Protein AF-A0A1F6CA22-F1 (afdb_monomer_lite)

Secondary structure (DSSP, 8-state):
-PPPHHHHHHHHHTTSHHHHHHHHHHHHHHHHHHHHHHHHHHHHTT--HHHHHHHHHHHHHHHHHH--

Organism: Handelsmanbacteria sp. (strain RIFCSPLOWO2_12_FULL_64_10) (NCBI:txid1817868)

Foldseek 3Di:
DDDDPVRVVVVVQCVDVVSVVVVVVVVLVVVLVVLVVVLVVCVVVVPDPVVNVVSVVVSVVSVVVVVD

Radius of gyration: 16.66 Å; chains: 1; bounding box: 35×29×41 Å

Structure (mmCIF, N/CA/C/O backbone):
data_AF-A0A1F6CA22-F1
#
_entry.id   AF-A0A1F6CA22-F1
#
loop_
_atom_site.group_PDB
_atom_site.id
_atom_site.type_symbol
_atom_site.label_atom_id
_atom_site.label_alt_id
_atom_site.label_comp_id
_atom_site.label_asym_id
_atom_site.label_entity_id
_atom_site.label_seq_id
_atom_site.pdbx_PDB_ins_code
_atom_site.Cartn_x
_atom_site.Cartn_y
_atom_site.Cartn_z
_atom_site.occupancy
_atom_site.B_iso_or_equiv
_atom_site.auth_seq_id
_atom_site.auth_comp_id
_atom_site.auth_asym_id
_atom_site.auth_atom_id
_atom_site.pdbx_PDB_model_num
ATOM 1 N N . MET A 1 1 ? 13.123 21.942 -14.907 1.00 73.31 1 MET A N 1
ATOM 2 C CA . MET A 1 1 ? 14.209 21.292 -14.136 1.00 73.31 1 MET A CA 1
ATOM 3 C C . MET A 1 1 ? 14.835 20.211 -15.002 1.00 73.31 1 MET A C 1
ATOM 5 O O . MET A 1 1 ? 14.092 19.549 -15.714 1.00 73.31 1 MET A O 1
ATOM 9 N N . LYS A 1 2 ? 16.168 20.071 -15.005 1.00 79.88 2 LYS A N 1
ATOM 10 C CA . LYS A 1 2 ? 16.840 18.950 -15.686 1.00 79.88 2 LYS A CA 1
ATOM 11 C C . LYS A 1 2 ? 16.764 17.704 -14.789 1.00 79.88 2 LYS A C 1
ATOM 13 O O . LYS A 1 2 ? 16.940 17.874 -13.583 1.00 79.88 2 LYS A O 1
ATOM 18 N N . PRO A 1 3 ? 16.522 16.504 -15.343 1.00 79.00 3 PRO A N 1
ATOM 19 C CA . PRO A 1 3 ? 16.475 15.282 -14.553 1.00 79.00 3 PRO A CA 1
ATOM 20 C C . PRO A 1 3 ? 17.846 14.978 -13.946 1.00 79.00 3 PRO A C 1
ATOM 22 O O . PRO A 1 3 ? 18.887 15.150 -14.590 1.00 79.00 3 PRO A O 1
ATOM 25 N N . THR A 1 4 ? 17.836 14.520 -12.703 1.00 91.31 4 THR A N 1
ATOM 26 C CA . THR A 1 4 ? 19.010 14.053 -11.964 1.00 91.31 4 THR A CA 1
ATOM 27 C C . THR A 1 4 ? 19.625 12.816 -12.628 1.00 91.31 4 THR A C 1
ATOM 29 O O . THR A 1 4 ? 18.976 12.111 -13.404 1.00 91.31 4 THR A O 1
ATOM 32 N N . LEU A 1 5 ? 20.889 12.516 -12.311 1.00 87.12 5 LEU A N 1
ATOM 33 C CA . LEU A 1 5 ? 21.575 11.319 -12.821 1.00 87.12 5 LEU A CA 1
ATOM 34 C C . LEU A 1 5 ? 20.831 10.023 -12.459 1.00 87.12 5 LEU A C 1
ATOM 36 O O . LEU A 1 5 ? 20.774 9.099 -13.265 1.00 87.12 5 LEU A O 1
ATOM 40 N N . HIS A 1 6 ? 20.209 9.984 -11.279 1.00 86.44 6 HIS A N 1
ATOM 41 C CA . HIS A 1 6 ? 19.384 8.863 -10.839 1.00 86.44 6 HIS A CA 1
ATOM 42 C C . HIS A 1 6 ? 18.133 8.689 -11.715 1.00 86.44 6 HIS A C 1
ATOM 44 O O . HIS A 1 6 ? 17.833 7.580 -12.147 1.00 86.44 6 HIS A O 1
ATOM 50 N N . GLU A 1 7 ? 17.419 9.776 -12.019 1.00 85.50 7 GLU A N 1
ATOM 51 C CA . GLU A 1 7 ? 16.218 9.724 -12.865 1.00 85.50 7 GLU A CA 1
ATOM 52 C C . GLU A 1 7 ? 16.544 9.275 -14.291 1.00 85.50 7 GLU A C 1
ATOM 54 O O . GLU A 1 7 ? 15.803 8.487 -14.872 1.00 85.50 7 GLU A O 1
ATOM 59 N N . GLN A 1 8 ? 17.679 9.720 -14.837 1.00 88.50 8 GLN A N 1
ATOM 60 C CA . GLN A 1 8 ? 18.143 9.287 -16.157 1.00 88.50 8 GLN A CA 1
ATOM 61 C C . GLN A 1 8 ? 18.520 7.800 -16.174 1.00 88.50 8 GLN A C 1
ATOM 63 O O . GLN A 1 8 ? 18.219 7.098 -17.138 1.00 88.50 8 GLN A O 1
ATOM 68 N N . TYR A 1 9 ? 19.162 7.309 -15.112 1.00 88.19 9 TYR A N 1
ATOM 69 C CA . TYR A 1 9 ? 19.516 5.898 -14.976 1.00 88.19 9 TYR A CA 1
ATOM 70 C C . TYR A 1 9 ? 18.275 5.008 -14.858 1.00 88.19 9 TYR A C 1
ATOM 72 O O . TYR A 1 9 ? 18.137 4.041 -15.605 1.00 88.19 9 TYR A O 1
ATOM 80 N N . LEU A 1 10 ? 17.339 5.369 -13.977 1.00 87.62 10 LEU A N 1
ATOM 81 C CA . LEU A 1 10 ? 16.086 4.640 -13.810 1.00 87.62 10 LEU A CA 1
ATOM 82 C C . LEU A 1 10 ? 15.272 4.625 -15.110 1.00 87.62 10 LEU A C 1
ATOM 84 O O . LEU A 1 10 ? 14.753 3.578 -15.485 1.00 87.62 10 LEU A O 1
ATOM 88 N N . ALA A 1 11 ? 15.197 5.756 -15.820 1.00 87.75 11 ALA A N 1
ATOM 89 C CA . ALA A 1 11 ? 14.492 5.842 -17.096 1.00 87.75 11 ALA A CA 1
ATOM 90 C C . ALA A 1 11 ? 15.033 4.835 -18.120 1.00 87.75 11 ALA A C 1
ATOM 92 O O . ALA A 1 11 ? 14.240 4.142 -18.748 1.00 87.75 11 ALA A O 1
ATOM 93 N N . ARG A 1 12 ? 16.361 4.687 -18.214 1.00 89.50 12 ARG A N 1
ATOM 94 C CA . ARG A 1 12 ? 16.994 3.688 -19.090 1.00 89.50 12 ARG A CA 1
ATOM 95 C C . ARG A 1 12 ? 16.673 2.258 -18.67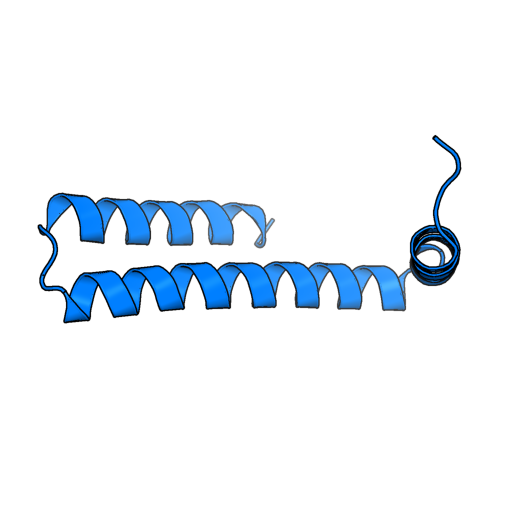2 1.00 89.50 12 ARG A C 1
ATOM 97 O O . ARG A 1 12 ? 16.411 1.423 -19.524 1.00 89.50 12 ARG A O 1
ATOM 104 N N . GLN A 1 13 ? 16.668 1.955 -17.374 1.00 86.81 13 GLN A N 1
ATOM 105 C CA . GLN A 1 13 ? 16.315 0.607 -16.913 1.00 86.81 13 GLN A CA 1
ATOM 106 C C . GLN A 1 13 ? 14.841 0.266 -17.175 1.00 86.81 13 GLN A C 1
ATOM 108 O O . GLN A 1 13 ? 14.516 -0.884 -17.445 1.00 86.81 13 GLN A O 1
ATOM 113 N N . LEU A 1 14 ? 13.946 1.256 -17.136 1.00 89.31 14 LEU A N 1
ATOM 114 C CA . LEU A 1 14 ? 12.520 1.074 -17.425 1.00 89.31 14 LEU A CA 1
ATOM 115 C C . LEU A 1 14 ? 12.210 0.834 -18.915 1.00 89.31 14 LEU A C 1
ATOM 117 O O . LEU A 1 14 ? 11.064 0.506 -19.235 1.00 89.31 14 LEU A O 1
ATOM 121 N N . GLU A 1 15 ? 13.192 0.987 -19.812 1.00 92.31 15 GLU A N 1
ATOM 122 C CA . GLU A 1 15 ? 13.071 0.588 -21.222 1.00 92.31 15 GLU A CA 1
ATOM 123 C C . GLU A 1 15 ? 13.021 -0.940 -21.373 1.00 92.31 15 GLU A C 1
ATOM 125 O O . GLU A 1 15 ? 12.350 -1.436 -22.278 1.00 92.31 15 GLU A O 1
ATOM 130 N N . ASP A 1 16 ? 13.660 -1.685 -20.463 1.00 94.06 16 ASP A N 1
ATOM 131 C CA . ASP A 1 16 ? 13.565 -3.143 -20.403 1.00 94.06 16 ASP A CA 1
ATOM 132 C C . ASP A 1 16 ? 12.184 -3.567 -19.853 1.00 94.06 16 ASP A C 1
ATOM 134 O O . ASP A 1 16 ? 11.849 -3.264 -18.698 1.00 94.06 16 ASP A O 1
ATOM 138 N N . PRO A 1 17 ? 11.360 -4.289 -20.642 1.00 91.50 17 PRO A N 1
ATOM 139 C CA . PRO A 1 17 ? 10.043 -4.744 -20.210 1.00 91.50 17 PRO A CA 1
ATOM 140 C C . PRO A 1 17 ? 10.067 -5.631 -18.959 1.00 91.50 17 PRO A C 1
ATOM 142 O O . PRO A 1 17 ? 9.146 -5.536 -18.142 1.00 91.50 17 PRO A O 1
ATOM 145 N N . GLU A 1 18 ? 11.090 -6.476 -18.796 1.00 90.94 18 GLU A N 1
ATOM 146 C CA . GLU A 1 18 ? 11.205 -7.394 -17.659 1.00 90.94 18 GLU A CA 1
ATOM 147 C C . GLU A 1 18 ? 11.544 -6.624 -16.382 1.00 90.94 18 GLU A C 1
ATOM 149 O O . GLU A 1 18 ? 10.868 -6.774 -15.356 1.00 90.94 18 GLU A O 1
ATOM 154 N N . PHE A 1 19 ? 12.542 -5.738 -16.457 1.00 91.94 19 PHE A N 1
ATOM 155 C CA . PHE A 1 19 ? 12.872 -4.839 -15.357 1.00 91.94 19 PHE A CA 1
ATOM 156 C C . PHE A 1 19 ? 11.672 -3.973 -14.976 1.00 91.94 19 PHE A C 1
ATOM 158 O O . PHE A 1 19 ? 11.332 -3.880 -13.797 1.00 91.94 19 PHE A O 1
ATOM 165 N N . ARG A 1 20 ? 10.979 -3.385 -15.957 1.00 91.56 20 ARG A N 1
ATOM 166 C CA . ARG A 1 20 ? 9.795 -2.550 -15.726 1.00 91.56 20 ARG A CA 1
ATOM 167 C C . ARG A 1 20 ? 8.694 -3.303 -14.982 1.00 91.56 20 ARG A C 1
ATOM 169 O O . ARG A 1 20 ? 8.119 -2.748 -14.046 1.00 91.56 20 ARG A O 1
ATOM 176 N N . ALA A 1 21 ? 8.414 -4.551 -15.358 1.00 89.69 21 ALA A N 1
ATOM 177 C CA . ALA A 1 21 ? 7.417 -5.377 -14.680 1.00 89.69 21 ALA A CA 1
ATOM 178 C C . ALA A 1 21 ? 7.821 -5.684 -13.227 1.00 89.69 21 ALA A C 1
ATOM 180 O O . ALA A 1 21 ? 7.024 -5.498 -12.305 1.00 89.69 21 ALA A O 1
ATOM 181 N N . ARG A 1 22 ? 9.079 -6.085 -13.001 1.00 90.94 22 ARG A N 1
ATOM 182 C CA . ARG A 1 22 ? 9.610 -6.348 -11.651 1.00 90.94 22 ARG A CA 1
ATOM 183 C C . ARG A 1 22 ? 9.621 -5.096 -10.782 1.00 90.94 22 ARG A C 1
ATOM 185 O O . ARG A 1 22 ? 9.250 -5.161 -9.615 1.00 90.94 22 ARG A O 1
ATOM 192 N N . TYR A 1 23 ? 10.017 -3.962 -11.350 1.00 92.12 23 TYR A N 1
ATOM 193 C CA . TYR A 1 23 ? 10.055 -2.677 -10.665 1.00 92.12 23 TYR A CA 1
ATOM 194 C C . TYR A 1 23 ? 8.652 -2.214 -10.266 1.00 92.12 23 TYR A C 1
ATOM 196 O O . TYR A 1 23 ? 8.448 -1.795 -9.127 1.00 92.12 23 TYR A O 1
ATOM 204 N N . ALA A 1 24 ? 7.672 -2.337 -11.167 1.00 90.19 24 ALA A N 1
ATOM 205 C CA . ALA A 1 24 ? 6.277 -2.045 -10.857 1.00 90.19 24 ALA A CA 1
ATOM 206 C C . ALA A 1 24 ? 5.779 -2.921 -9.698 1.00 90.19 24 ALA A C 1
ATOM 208 O O . ALA A 1 24 ? 5.274 -2.396 -8.709 1.00 90.19 24 ALA A O 1
ATOM 209 N N . LEU A 1 25 ? 6.015 -4.234 -9.761 1.00 90.88 25 LEU A N 1
ATOM 210 C CA . LEU A 1 25 ? 5.621 -5.160 -8.700 1.00 90.88 25 LEU A CA 1
ATOM 211 C C . LEU A 1 25 ? 6.302 -4.839 -7.358 1.00 90.88 25 LEU A C 1
ATOM 213 O O . LEU A 1 25 ? 5.643 -4.808 -6.320 1.00 90.88 25 LEU A O 1
ATOM 217 N N . ALA A 1 26 ? 7.607 -4.559 -7.368 1.00 92.25 26 ALA A N 1
ATOM 218 C CA . ALA A 1 26 ? 8.357 -4.186 -6.171 1.00 92.25 26 ALA A CA 1
ATOM 219 C C . ALA A 1 26 ? 7.836 -2.883 -5.548 1.00 92.25 26 ALA A C 1
ATOM 221 O O . ALA A 1 26 ? 7.723 -2.780 -4.327 1.00 92.25 26 ALA A O 1
ATOM 222 N N . ARG A 1 27 ? 7.472 -1.901 -6.380 1.00 92.81 27 ARG A N 1
ATOM 223 C CA . ARG A 1 27 ? 6.886 -0.635 -5.933 1.00 92.81 27 ARG A CA 1
ATOM 224 C C . ARG A 1 27 ? 5.519 -0.836 -5.282 1.00 92.81 27 ARG A C 1
ATOM 226 O O . ARG A 1 27 ? 5.267 -0.255 -4.227 1.00 92.81 27 ARG A O 1
ATOM 233 N N . GLU A 1 28 ? 4.657 -1.652 -5.883 1.00 93.75 28 GLU A N 1
ATOM 234 C CA . GLU A 1 28 ? 3.344 -1.972 -5.311 1.00 93.75 28 GLU A CA 1
ATOM 235 C C . GLU A 1 28 ? 3.483 -2.755 -3.998 1.00 93.75 28 GLU A C 1
ATOM 237 O O . GLU A 1 28 ? 2.807 -2.443 -3.017 1.00 93.75 28 GLU A O 1
ATOM 242 N N . LYS A 1 29 ? 4.429 -3.701 -3.931 1.00 92.94 29 LYS A N 1
ATOM 243 C CA . LYS A 1 29 ? 4.767 -4.413 -2.693 1.00 92.94 29 LYS A CA 1
ATOM 244 C C . LYS A 1 29 ? 5.180 -3.442 -1.582 1.00 92.94 29 LYS A C 1
ATOM 246 O O . LYS A 1 29 ? 4.571 -3.463 -0.517 1.00 92.94 29 LYS A O 1
ATOM 251 N N . ALA A 1 30 ? 6.157 -2.571 -1.840 1.00 94.56 30 ALA A N 1
ATOM 252 C CA . ALA A 1 30 ? 6.650 -1.619 -0.843 1.00 94.56 30 ALA A CA 1
ATOM 253 C C . ALA A 1 30 ? 5.531 -0.698 -0.330 1.00 94.56 30 ALA A C 1
ATOM 255 O O . ALA A 1 30 ? 5.437 -0.401 0.860 1.00 94.56 30 ALA A O 1
ATOM 256 N N . ARG A 1 31 ? 4.632 -0.275 -1.226 1.00 94.75 31 ARG A N 1
ATOM 257 C CA . ARG A 1 31 ? 3.481 0.548 -0.858 1.00 94.75 31 ARG A CA 1
ATOM 258 C C . ARG A 1 31 ? 2.490 -0.198 0.035 1.00 94.75 31 ARG A C 1
ATOM 260 O O . ARG A 1 31 ? 2.003 0.386 1.001 1.00 94.75 31 ARG A O 1
ATOM 267 N N . LEU A 1 32 ? 2.195 -1.463 -0.264 1.00 95.56 32 LEU A N 1
ATOM 268 C CA . LEU A 1 32 ? 1.341 -2.302 0.579 1.00 95.56 32 LEU A CA 1
ATOM 269 C C . LEU A 1 3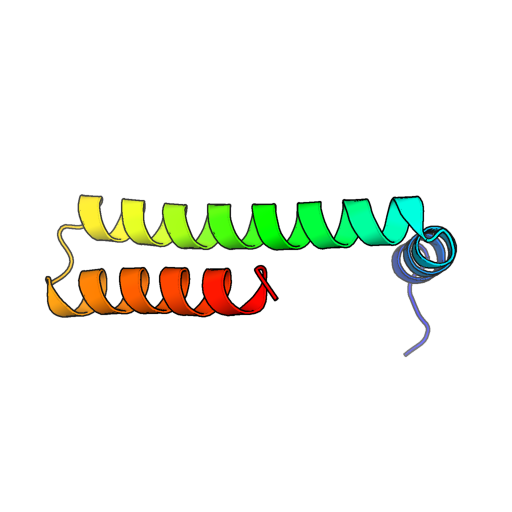2 ? 1.961 -2.546 1.956 1.00 95.56 32 LEU A C 1
ATOM 271 O O . LEU A 1 32 ? 1.249 -2.442 2.952 1.00 95.56 32 LEU A O 1
ATOM 275 N N . GLU A 1 33 ? 3.266 -2.810 2.021 1.00 97.00 33 GLU A N 1
ATOM 276 C CA . GLU A 1 33 ? 3.996 -2.977 3.284 1.00 97.00 33 GLU A CA 1
ATOM 277 C C . GLU A 1 33 ? 3.876 -1.726 4.161 1.00 97.00 33 GLU A C 1
ATOM 279 O O . GLU A 1 33 ? 3.508 -1.838 5.327 1.00 97.00 33 GLU A O 1
ATOM 284 N N . MET A 1 34 ? 4.053 -0.528 3.591 1.00 97.19 34 MET A N 1
ATOM 285 C CA . MET A 1 34 ? 3.844 0.727 4.325 1.00 97.19 34 MET A CA 1
ATOM 286 C C . MET A 1 34 ? 2.408 0.880 4.845 1.00 97.19 34 MET A C 1
ATOM 288 O O . MET A 1 34 ? 2.202 1.301 5.978 1.00 97.19 34 MET A O 1
ATOM 292 N N . MET A 1 35 ? 1.399 0.550 4.029 1.00 96.62 35 MET A N 1
ATOM 293 C CA . MET A 1 35 ? -0.006 0.666 4.442 1.00 96.62 35 MET A CA 1
ATOM 294 C C . MET A 1 35 ? -0.362 -0.314 5.566 1.00 96.62 35 MET A C 1
ATOM 296 O O . MET A 1 35 ? -1.145 0.031 6.450 1.00 96.62 35 MET A O 1
ATOM 300 N N . LEU A 1 36 ? 0.192 -1.528 5.521 1.00 97.50 36 LEU A N 1
ATOM 301 C CA . LEU A 1 36 ? 0.027 -2.528 6.574 1.00 97.50 36 LEU A CA 1
ATOM 302 C C . LEU A 1 36 ? 0.723 -2.099 7.862 1.00 97.50 36 LEU A C 1
ATOM 304 O O . LEU A 1 36 ? 0.149 -2.268 8.933 1.00 97.50 36 LEU A O 1
ATOM 308 N N . GLU A 1 37 ? 1.907 -1.503 7.754 1.00 98.06 37 GLU A N 1
ATOM 309 C CA . GLU A 1 37 ? 2.645 -1.001 8.908 1.00 98.06 37 GLU A CA 1
ATOM 310 C C . GLU A 1 37 ? 1.888 0.133 9.607 1.00 98.06 37 GLU A C 1
ATOM 312 O O . GLU A 1 37 ? 1.678 0.073 10.813 1.00 98.06 37 GLU A O 1
ATOM 317 N N . THR A 1 38 ? 1.334 1.088 8.855 1.00 96.88 38 THR A N 1
ATOM 318 C CA . THR A 1 38 ? 0.452 2.120 9.429 1.00 96.88 38 THR A CA 1
ATOM 319 C C . THR A 1 38 ? -0.770 1.514 10.126 1.00 96.88 38 THR A C 1
ATOM 321 O O . THR A 1 38 ? -1.162 1.964 11.201 1.00 96.88 38 THR A O 1
ATOM 324 N N . LEU A 1 39 ? -1.390 0.479 9.546 1.00 97.25 39 LEU A N 1
ATOM 325 C CA . LEU A 1 39 ? -2.504 -0.210 10.202 1.00 97.25 39 LEU A CA 1
ATOM 326 C C . LEU A 1 39 ? -2.049 -0.901 11.498 1.00 97.25 39 LEU A C 1
ATOM 328 O O . LEU A 1 39 ? -2.771 -0.840 12.491 1.00 97.25 39 LEU A O 1
ATOM 332 N N . ARG A 1 40 ? -0.869 -1.535 11.501 1.00 97.69 40 ARG A N 1
ATOM 333 C CA . ARG A 1 40 ? -0.269 -2.155 12.692 1.00 97.69 40 ARG A CA 1
ATOM 334 C C . ARG A 1 40 ? -0.067 -1.118 13.795 1.00 97.69 40 ARG A C 1
ATOM 336 O O . ARG A 1 40 ? -0.544 -1.333 14.905 1.00 97.69 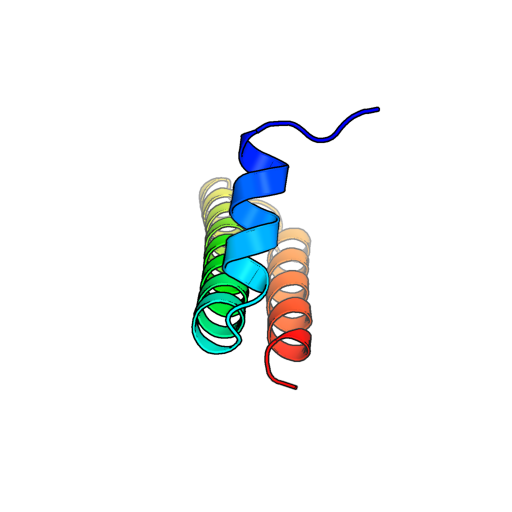40 ARG A O 1
ATOM 343 N N . GLU A 1 41 ? 0.541 0.020 13.471 1.00 97.75 41 GLU A N 1
ATOM 344 C CA . GLU A 1 41 ? 0.741 1.139 14.400 1.00 97.75 41 GLU A CA 1
ATOM 345 C C . GLU A 1 41 ? -0.592 1.641 14.973 1.00 97.75 41 GLU A C 1
ATOM 347 O O . GLU A 1 41 ? -0.730 1.805 16.184 1.00 97.75 41 GLU A O 1
ATOM 352 N N . HIS A 1 42 ? -1.621 1.813 14.137 1.00 97.31 42 HIS A N 1
ATOM 353 C CA . HIS A 1 42 ? -2.946 2.229 14.605 1.00 97.31 42 HIS A CA 1
ATOM 354 C C . HIS A 1 42 ? -3.621 1.194 15.523 1.00 97.31 42 HIS A C 1
ATOM 356 O O . HIS A 1 42 ? -4.359 1.575 16.436 1.00 97.31 42 HIS A O 1
ATOM 362 N N . ILE A 1 43 ? -3.383 -0.105 15.312 1.00 96.19 43 ILE A N 1
ATOM 363 C CA . ILE A 1 43 ? -3.865 -1.160 16.216 1.00 96.19 43 ILE A CA 1
ATOM 364 C C . ILE A 1 43 ? -3.142 -1.068 17.566 1.00 96.19 43 ILE A C 1
ATOM 366 O O . ILE A 1 43 ? -3.795 -1.107 18.608 1.00 96.19 43 ILE A O 1
ATOM 370 N N . GLU A 1 44 ? -1.817 -0.905 17.559 1.00 97.50 44 GLU A N 1
ATOM 371 C CA . GLU A 1 44 ? -0.999 -0.780 18.775 1.00 97.50 44 GLU A CA 1
ATOM 372 C C . GLU A 1 44 ? -1.353 0.471 19.585 1.00 97.50 44 GLU A C 1
ATOM 374 O O . GLU A 1 44 ? -1.441 0.418 20.811 1.00 97.50 44 GLU A O 1
ATOM 379 N N . MET A 1 45 ? -1.651 1.574 18.899 1.00 97.25 45 MET A N 1
ATOM 380 C CA . MET A 1 45 ? -2.121 2.822 19.504 1.00 97.25 45 MET A CA 1
ATOM 381 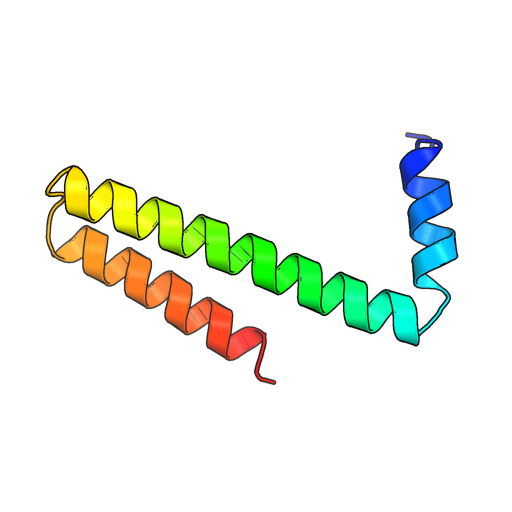C C . MET A 1 45 ? -3.590 2.781 19.954 1.00 97.25 45 MET A C 1
ATOM 383 O O . MET A 1 45 ? -4.091 3.781 20.466 1.00 97.25 45 MET A O 1
ATOM 387 N N . GLN A 1 46 ? -4.290 1.656 19.766 1.00 95.56 46 GLN A N 1
ATOM 388 C CA . GLN A 1 46 ? -5.707 1.488 20.106 1.00 95.56 46 GLN A CA 1
ATOM 389 C C . GLN A 1 46 ? -6.601 2.581 19.500 1.00 95.56 46 GLN A C 1
ATOM 391 O O . GLN A 1 46 ? -7.545 3.065 20.131 1.00 95.56 46 GLN A O 1
ATOM 396 N N . VAL A 1 47 ? -6.304 2.980 18.258 1.00 95.44 47 VAL A N 1
ATOM 397 C CA . VAL A 1 47 ? -7.116 3.958 17.530 1.00 95.44 47 VAL A CA 1
ATOM 398 C C . VAL A 1 47 ? -8.528 3.398 17.331 1.00 95.44 47 VAL A C 1
ATOM 400 O O . VAL A 1 47 ? -8.763 2.187 17.316 1.00 95.44 47 VAL A O 1
ATOM 403 N N . ASP A 1 48 ? -9.504 4.289 17.194 1.00 96.50 48 ASP A N 1
ATOM 404 C CA . ASP A 1 48 ? -10.903 3.917 17.091 1.00 96.50 48 ASP A CA 1
ATOM 405 C C . ASP A 1 48 ? -11.188 2.947 15.923 1.00 96.50 48 ASP A C 1
ATOM 407 O O . ASP A 1 48 ? -10.587 2.982 14.843 1.00 96.50 48 ASP A O 1
ATOM 411 N N . ARG A 1 49 ? -12.202 2.099 16.121 1.00 95.69 49 ARG A N 1
ATOM 412 C CA . ARG A 1 49 ? -12.613 1.080 15.147 1.00 95.69 49 ARG A CA 1
ATOM 413 C C . ARG A 1 49 ? -12.940 1.657 13.765 1.00 95.69 49 ARG A C 1
ATOM 415 O O . ARG A 1 49 ? -12.763 0.965 12.761 1.00 95.69 49 ARG A O 1
ATOM 422 N N . LYS A 1 50 ? -13.460 2.886 13.680 1.00 96.62 50 LYS A N 1
ATOM 423 C CA . LYS A 1 50 ? -13.829 3.504 12.398 1.00 96.62 50 LYS A CA 1
ATOM 424 C C . LYS A 1 50 ? -12.570 3.860 11.604 1.00 96.62 50 LYS A C 1
ATOM 426 O O . LYS A 1 50 ? -12.566 3.644 10.390 1.00 96.62 50 LYS A 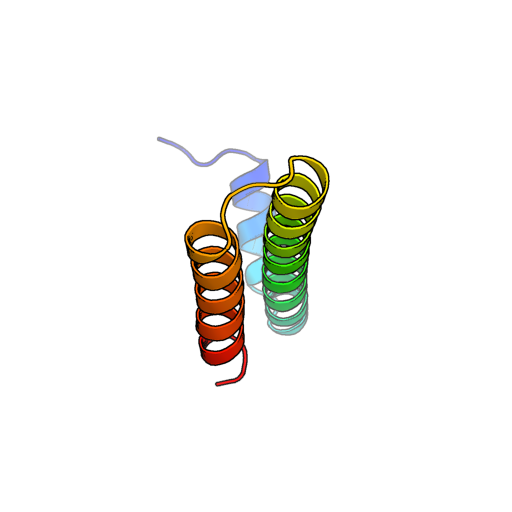O 1
ATOM 431 N N . THR A 1 51 ? -11.515 4.322 12.265 1.00 94.50 51 THR A N 1
ATOM 432 C CA . THR A 1 51 ? -10.208 4.573 11.646 1.00 94.50 51 THR A CA 1
ATOM 433 C C . THR A 1 51 ? -9.560 3.277 11.162 1.00 94.50 51 THR A C 1
ATOM 435 O O . THR A 1 51 ? -9.225 3.187 9.982 1.00 94.50 51 THR A O 1
ATOM 438 N N . LEU A 1 52 ? -9.539 2.220 11.982 1.00 96.50 52 LEU A N 1
ATOM 439 C CA . LEU A 1 52 ? -9.019 0.908 11.566 1.00 96.50 52 LEU A CA 1
ATOM 440 C C . LEU A 1 52 ? -9.739 0.357 10.322 1.00 96.50 52 LEU A C 1
ATOM 442 O O . LEU A 1 52 ? -9.113 -0.082 9.358 1.00 96.50 52 LEU A O 1
ATOM 446 N N . LEU A 1 53 ? -11.075 0.437 10.290 1.00 96.88 53 LEU A N 1
ATOM 447 C CA . LEU A 1 53 ? -11.860 0.026 9.120 1.00 96.88 53 LEU A CA 1
ATOM 448 C C . LEU A 1 53 ? -11.594 0.896 7.886 1.00 96.88 53 LEU A C 1
ATOM 450 O O . LEU A 1 53 ? -11.696 0.409 6.757 1.00 96.88 53 LEU A O 1
ATOM 454 N N . SER A 1 54 ? -11.287 2.179 8.076 1.00 96.69 54 SER A N 1
ATOM 455 C CA . SER A 1 54 ? -10.895 3.076 6.988 1.00 96.69 54 SER A CA 1
ATOM 456 C C . SER A 1 54 ? -9.579 2.626 6.356 1.00 96.69 54 SER A C 1
ATOM 458 O O . SER A 1 54 ? -9.496 2.535 5.131 1.00 96.69 54 SER A O 1
ATOM 460 N N . ASP A 1 55 ? -8.585 2.265 7.164 1.00 95.19 55 ASP A N 1
ATOM 461 C CA . ASP A 1 55 ? -7.286 1.805 6.669 1.00 95.19 55 ASP A CA 1
ATOM 462 C C . ASP A 1 55 ? -7.380 0.449 5.972 1.00 95.19 55 ASP A C 1
ATOM 464 O O . ASP A 1 55 ? -6.888 0.306 4.850 1.00 95.19 55 ASP A O 1
ATOM 468 N N . VAL A 1 56 ? -8.143 -0.496 6.533 1.00 96.88 56 VAL A N 1
ATOM 469 C CA . VAL A 1 56 ? -8.468 -1.761 5.853 1.00 96.88 56 VAL A CA 1
ATOM 470 C C . VAL A 1 56 ? -9.117 -1.494 4.491 1.00 96.88 56 VAL A C 1
ATOM 472 O O . VAL A 1 56 ? -8.698 -2.060 3.483 1.00 96.88 56 VAL A O 1
ATOM 475 N N . ARG A 1 57 ? -10.086 -0.570 4.408 1.00 97.06 57 ARG A N 1
ATOM 476 C CA . ARG A 1 57 ? -10.711 -0.194 3.126 1.00 97.06 57 ARG A CA 1
ATOM 477 C C . ARG A 1 57 ? -9.719 0.422 2.141 1.00 97.06 57 ARG A C 1
ATOM 479 O O . ARG A 1 57 ? -9.852 0.174 0.943 1.00 97.06 57 ARG A O 1
ATOM 486 N N . LYS A 1 58 ? -8.757 1.234 2.598 1.00 95.81 58 LYS A N 1
ATOM 487 C CA . LYS A 1 58 ? -7.702 1.787 1.729 1.00 95.81 58 LYS A CA 1
ATOM 488 C C . LYS A 1 58 ? -6.842 0.663 1.153 1.00 95.81 58 LYS A C 1
ATOM 490 O O . LYS A 1 58 ? -6.613 0.665 -0.054 1.00 95.81 58 LYS A O 1
ATOM 495 N N . ILE A 1 59 ? -6.429 -0.299 1.983 1.00 95.94 59 ILE A N 1
ATOM 496 C CA . ILE A 1 59 ? -5.646 -1.470 1.559 1.00 95.94 59 ILE A CA 1
ATOM 497 C C . ILE A 1 59 ? -6.432 -2.295 0.535 1.00 95.94 59 ILE A C 1
ATOM 499 O O . ILE A 1 59 ? -5.929 -2.551 -0.557 1.00 95.94 59 ILE A O 1
ATOM 503 N N . SER A 1 60 ? -7.696 -2.633 0.816 1.00 94.94 60 SER A N 1
ATOM 504 C CA . SER A 1 60 ? -8.538 -3.390 -0.123 1.00 94.94 60 SER A CA 1
ATOM 505 C C . SER A 1 60 ? -8.713 -2.668 -1.461 1.00 94.94 60 SER A C 1
ATOM 507 O O . SER A 1 60 ? -8.565 -3.281 -2.515 1.00 94.94 60 SER A O 1
ATOM 509 N N . LYS A 1 61 ? -8.975 -1.352 -1.440 1.00 94.12 61 LYS A N 1
ATOM 510 C CA . LYS A 1 61 ? -9.074 -0.538 -2.663 1.00 94.12 61 LYS A CA 1
ATOM 511 C C . LYS A 1 61 ? -7.763 -0.487 -3.441 1.00 94.12 61 LYS A C 1
ATOM 513 O O . LYS A 1 61 ? -7.796 -0.339 -4.658 1.00 94.12 61 LYS A O 1
ATOM 518 N N . HIS A 1 62 ? -6.623 -0.535 -2.757 1.00 93.12 62 HIS A N 1
ATOM 519 C CA . HIS A 1 62 ? -5.324 -0.548 -3.412 1.00 93.12 62 HIS A CA 1
ATOM 520 C C . HIS A 1 62 ? -5.070 -1.890 -4.104 1.00 93.12 62 HIS A C 1
ATOM 522 O O . HIS A 1 62 ? -4.778 -1.893 -5.294 1.00 93.12 62 HIS A O 1
ATOM 528 N N . LEU A 1 63 ? -5.305 -3.010 -3.412 1.00 90.69 63 LEU A N 1
ATOM 529 C CA . LEU A 1 63 ? -5.191 -4.359 -3.980 1.00 90.69 63 LEU A CA 1
ATOM 530 C C . LEU A 1 63 ? -6.081 -4.558 -5.212 1.00 90.69 63 LEU A C 1
ATOM 532 O O . LEU A 1 63 ? -5.627 -5.100 -6.214 1.00 90.69 63 LEU A O 1
ATOM 536 N N . GLN A 1 64 ? -7.314 -4.046 -5.179 1.00 91.12 64 GLN A N 1
ATOM 537 C CA . GLN A 1 64 ? -8.225 -4.085 -6.330 1.00 91.12 64 GLN A CA 1
ATOM 538 C C . GLN A 1 64 ? -7.684 -3.371 -7.573 1.00 91.12 64 GLN A C 1
ATOM 540 O O . GLN A 1 64 ? -8.140 -3.672 -8.665 1.00 91.12 64 GLN A O 1
ATOM 545 N N . LYS A 1 65 ? -6.753 -2.420 -7.430 1.00 86.31 65 LYS A N 1
ATOM 546 C CA . LYS A 1 65 ? -6.129 -1.728 -8.569 1.00 86.31 65 LYS A CA 1
ATOM 547 C C . LYS A 1 65 ? -4.909 -2.462 -9.114 1.00 86.31 65 LYS A C 1
ATOM 549 O O . LYS A 1 65 ? -4.581 -2.272 -10.275 1.00 86.31 65 LYS A O 1
ATOM 554 N N . VAL A 1 66 ? -4.228 -3.232 -8.266 1.00 80.62 66 VAL A N 1
ATOM 555 C CA . VAL A 1 66 ? -3.022 -3.990 -8.633 1.00 80.62 66 VAL A CA 1
ATOM 556 C C . VAL A 1 66 ? -3.388 -5.323 -9.292 1.00 80.62 66 VAL A C 1
ATOM 558 O O . VAL A 1 66 ? -2.640 -5.813 -10.125 1.00 80.62 66 VAL A O 1
ATOM 561 N N . ALA A 1 67 ? -4.538 -5.903 -8.938 1.00 60.94 67 ALA A N 1
ATOM 562 C CA . ALA A 1 67 ? -5.001 -7.199 -9.438 1.00 60.94 67 ALA A CA 1
ATOM 563 C C . ALA A 1 67 ? -5.805 -7.139 -10.761 1.00 6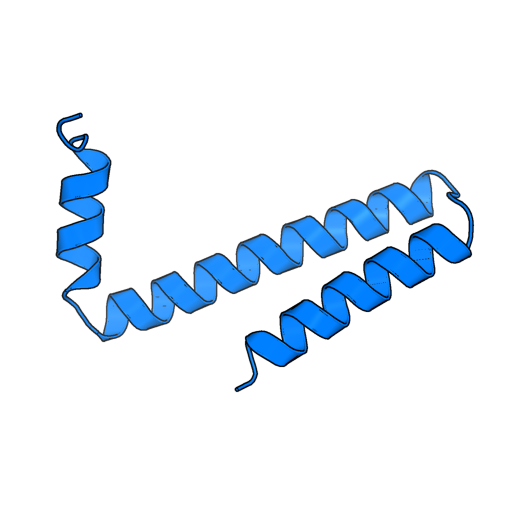0.94 67 ALA A C 1
ATOM 565 O O . ALA A 1 67 ? -6.571 -8.064 -11.030 1.00 60.94 67 ALA A O 1
ATOM 566 N N . VAL A 1 68 ? -5.671 -6.065 -11.552 1.00 51.34 68 VAL A N 1
ATOM 567 C CA . VAL A 1 68 ? -6.335 -5.890 -12.864 1.00 51.34 68 VAL A CA 1
ATOM 568 C C . VAL A 1 68 ? -5.336 -6.070 -13.993 1.00 51.34 68 VAL A C 1
ATOM 570 O O . VAL A 1 68 ? -4.245 -5.466 -13.897 1.00 51.34 68 VAL A O 1
#

pLDDT: mean 91.41, std 7.94, range [51.34, 98.06]

Sequence (68 aa):
MKPTLHEQYLARQLEDPEFRARYALAREKARLEMMLETLREHIEMQVDRKTLLSDVRKISKHLQKVAV